Protein AF-A0A4Z1C8R3-F1 (afdb_monomer)

Organism: NCBI:txid2560053

Foldseek 3Di:
DDALLRLLVVLCVVQVDPPDDDPPVCVVVVVVVSVVLSVVSNVCVVVVHDSVRSNVVSNVVSVVVVVVVVVVVVVVD

Nearest PDB structures (foldseek):
  7u8o-assembly1_B  TM=3.785E-01  e=5.763E+00  Sus scrofa

Structure (mmCIF, N/CA/C/O backbone):
data_AF-A0A4Z1C8R3-F1
#
_entry.id   AF-A0A4Z1C8R3-F1
#
loop_
_atom_site.group_PDB
_atom_site.id
_atom_site.type_symbol
_atom_site.label_atom_id
_atom_site.label_alt_id
_atom_site.label_comp_id
_atom_site.label_asym_id
_atom_site.label_entity_id
_atom_site.label_seq_id
_atom_site.pdbx_PDB_ins_code
_atom_site.Cartn_x
_atom_site.Cartn_y
_atom_site.Cartn_z
_atom_site.occupancy
_atom_site.B_iso_or_equiv
_atom_site.auth_seq_id
_atom_site.auth_comp_id
_atom_site.auth_asym_id
_atom_site.auth_atom_id
_atom_site.pdbx_PDB_model_num
ATOM 1 N N . MET A 1 1 ? -3.599 -3.561 21.414 1.00 60.34 1 MET A N 1
ATOM 2 C CA . MET A 1 1 ? -4.107 -3.382 20.037 1.00 60.34 1 MET A CA 1
ATOM 3 C C . MET A 1 1 ? -2.957 -2.857 19.196 1.00 60.34 1 MET A C 1
ATOM 5 O O . MET A 1 1 ? -2.261 -1.972 19.677 1.00 60.34 1 MET A O 1
ATOM 9 N N . GLN A 1 2 ? -2.689 -3.442 18.026 1.00 72.38 2 GLN A N 1
ATOM 10 C CA . GLN A 1 2 ? -1.699 -2.886 17.093 1.00 72.38 2 GLN A CA 1
ATOM 11 C C . GLN A 1 2 ? -2.338 -1.692 16.378 1.00 72.38 2 GLN A C 1
ATOM 13 O O . GLN A 1 2 ? -3.478 -1.812 15.930 1.00 72.38 2 GLN A O 1
ATOM 18 N N . ASN A 1 3 ? -1.628 -0.567 16.285 1.00 83.38 3 ASN A N 1
ATOM 19 C CA . ASN A 1 3 ? -2.122 0.618 15.579 1.00 83.38 3 ASN A CA 1
ATOM 20 C C . ASN A 1 3 ? -1.913 0.496 14.057 1.00 83.38 3 ASN A C 1
ATOM 22 O O . ASN A 1 3 ? -1.102 -0.313 13.591 1.00 83.38 3 ASN A O 1
ATOM 26 N N . ALA A 1 4 ? -2.624 1.313 13.274 1.00 80.31 4 ALA A N 1
ATOM 27 C CA . ALA A 1 4 ? -2.565 1.297 11.808 1.00 80.31 4 ALA A CA 1
ATOM 28 C C . ALA A 1 4 ? -1.135 1.387 11.236 1.00 80.31 4 ALA A C 1
ATOM 30 O O . ALA A 1 4 ? -0.777 0.653 10.311 1.00 80.31 4 ALA A O 1
ATOM 31 N N . GLN A 1 5 ? -0.289 2.242 11.819 1.00 85.00 5 GLN A N 1
ATOM 32 C CA . GLN A 1 5 ? 1.105 2.414 11.402 1.00 85.00 5 GLN A CA 1
ATOM 33 C C . GLN A 1 5 ? 1.921 1.123 11.554 1.00 85.00 5 GLN A C 1
ATOM 35 O O . GLN A 1 5 ? 2.732 0.798 10.681 1.00 85.00 5 GLN A O 1
ATOM 40 N N . GLN A 1 6 ? 1.723 0.394 12.654 1.00 86.38 6 GLN A N 1
ATOM 41 C CA . GLN A 1 6 ? 2.413 -0.861 12.917 1.00 86.38 6 GLN A CA 1
ATOM 42 C C . GLN A 1 6 ? 1.976 -1.949 11.930 1.00 86.38 6 GLN A C 1
ATOM 44 O O . GLN A 1 6 ? 2.833 -2.631 11.373 1.00 86.38 6 GLN A O 1
ATOM 49 N N . VAL A 1 7 ? 0.672 -2.061 11.649 1.00 85.62 7 VAL A N 1
ATOM 50 C CA . VAL A 1 7 ? 0.140 -3.033 10.676 1.00 85.62 7 VAL A CA 1
ATOM 51 C C . VAL A 1 7 ? 0.742 -2.809 9.290 1.00 85.62 7 VAL A C 1
ATOM 53 O O . VAL A 1 7 ? 1.209 -3.758 8.664 1.00 85.62 7 VAL A O 1
ATOM 56 N N . VAL A 1 8 ? 0.795 -1.557 8.824 1.00 82.62 8 VAL A N 1
ATOM 57 C CA . VAL A 1 8 ? 1.379 -1.243 7.512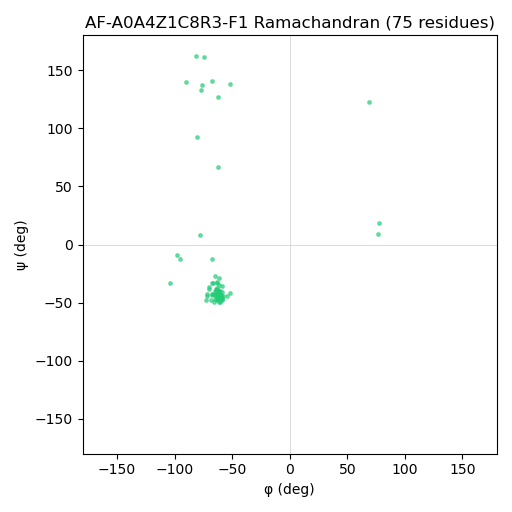 1.00 82.62 8 VAL A CA 1
ATOM 58 C C . VAL A 1 8 ? 2.868 -1.571 7.475 1.00 82.62 8 VAL A C 1
ATOM 60 O O . VAL A 1 8 ? 3.323 -2.187 6.518 1.00 82.62 8 VAL A O 1
ATOM 63 N N . ASN A 1 9 ? 3.629 -1.221 8.514 1.00 85.94 9 ASN A N 1
ATOM 64 C CA . ASN A 1 9 ? 5.060 -1.533 8.558 1.00 85.94 9 ASN A CA 1
ATOM 65 C C . ASN A 1 9 ? 5.329 -3.043 8.528 1.00 85.94 9 ASN A C 1
ATOM 67 O O . ASN A 1 9 ? 6.257 -3.474 7.852 1.00 85.94 9 ASN A O 1
ATOM 71 N N . GLU A 1 10 ? 4.521 -3.839 9.230 1.00 86.19 10 GLU A N 1
ATOM 72 C CA . GLU A 1 10 ? 4.641 -5.300 9.240 1.00 86.19 10 GLU A CA 1
ATOM 73 C C . GLU A 1 10 ? 4.349 -5.907 7.864 1.00 86.19 10 GLU A C 1
ATOM 75 O O . GLU A 1 10 ? 5.121 -6.735 7.385 1.00 86.19 10 GLU A O 1
ATOM 80 N N . GLU A 1 11 ? 3.269 -5.489 7.202 1.00 83.00 11 GLU A N 1
ATOM 81 C CA . GLU A 1 11 ? 2.912 -6.024 5.882 1.00 83.00 11 GLU A CA 1
ATOM 82 C C . GLU A 1 11 ? 3.890 -5.574 4.791 1.00 83.00 11 GLU A C 1
ATOM 84 O O . GLU A 1 11 ? 4.294 -6.375 3.945 1.00 83.00 11 GLU A O 1
ATOM 89 N N . VAL A 1 12 ? 4.353 -4.324 4.862 1.00 82.06 12 VAL A N 1
ATOM 90 C CA . VAL A 1 12 ? 5.427 -3.820 4.006 1.00 82.06 12 VAL A CA 1
ATOM 91 C C . VAL A 1 12 ? 6.708 -4.621 4.251 1.00 82.06 12 VAL A C 1
ATOM 93 O O . VAL A 1 12 ? 7.313 -5.061 3.285 1.00 82.06 12 VAL A O 1
ATOM 96 N N . ALA A 1 13 ? 7.107 -4.908 5.490 1.00 81.19 13 ALA A N 1
ATOM 97 C CA . ALA A 1 13 ? 8.311 -5.702 5.757 1.00 81.19 13 ALA A CA 1
ATOM 98 C C . ALA A 1 13 ? 8.190 -7.166 5.294 1.00 81.19 13 ALA A C 1
ATOM 100 O O . ALA A 1 13 ? 9.179 -7.758 4.870 1.00 81.19 13 ALA A O 1
ATOM 101 N N . ARG A 1 14 ? 6.991 -7.761 5.354 1.00 78.25 14 ARG A N 1
ATOM 102 C CA . ARG A 1 14 ? 6.757 -9.143 4.893 1.00 78.25 14 ARG A CA 1
ATOM 103 C C . ARG A 1 14 ? 6.830 -9.295 3.379 1.00 78.25 14 ARG A C 1
ATOM 105 O O . ARG A 1 14 ? 7.249 -10.346 2.905 1.00 78.25 14 ARG A O 1
ATOM 112 N N . ARG A 1 15 ? 6.348 -8.297 2.636 1.00 70.00 15 ARG A N 1
ATOM 113 C CA . ARG A 1 15 ? 6.182 -8.382 1.175 1.00 70.00 15 ARG A CA 1
ATOM 114 C C . ARG A 1 15 ? 7.236 -7.620 0.402 1.00 70.00 15 ARG A C 1
ATOM 116 O O . ARG A 1 15 ? 7.606 -8.026 -0.696 1.00 70.00 15 ARG A O 1
ATOM 123 N N . THR A 1 16 ? 7.708 -6.512 0.955 1.00 64.62 16 THR A N 1
ATOM 124 C CA . THR A 1 16 ? 8.642 -5.652 0.249 1.00 64.62 16 THR A CA 1
ATOM 125 C C . THR A 1 16 ? 10.026 -6.245 0.370 1.00 64.62 16 THR A C 1
ATOM 127 O O . THR A 1 16 ? 10.753 -5.975 1.321 1.00 64.62 16 THR A O 1
ATOM 130 N N . PHE A 1 17 ? 10.347 -7.051 -0.638 1.00 59.03 17 PHE A N 1
ATOM 131 C CA . PHE A 1 17 ? 11.618 -7.719 -0.830 1.00 59.03 17 PHE A CA 1
ATOM 132 C C . PHE A 1 17 ? 11.872 -8.811 0.207 1.00 59.03 17 PHE A C 1
ATOM 134 O O . PHE A 1 17 ? 11.955 -8.553 1.399 1.00 59.03 17 PHE A O 1
ATOM 141 N N . ALA A 1 18 ? 12.091 -10.042 -0.246 1.00 56.41 18 ALA A N 1
ATOM 142 C CA . ALA A 1 18 ? 12.617 -11.132 0.573 1.00 56.41 18 ALA A CA 1
ATOM 143 C C . ALA A 1 18 ? 14.046 -10.814 1.091 1.00 56.41 18 ALA A C 1
ATOM 145 O O . ALA A 1 18 ? 15.025 -11.403 0.643 1.00 56.41 18 ALA A O 1
ATOM 146 N N . GLY A 1 19 ? 14.186 -9.816 1.968 1.00 55.72 19 GLY A N 1
ATOM 147 C CA . GLY A 1 19 ? 15.442 -9.316 2.520 1.00 55.72 19 GLY A CA 1
ATOM 148 C C . GLY A 1 19 ? 16.288 -8.419 1.606 1.00 55.72 19 GLY A C 1
ATOM 149 O O . GLY A 1 19 ? 1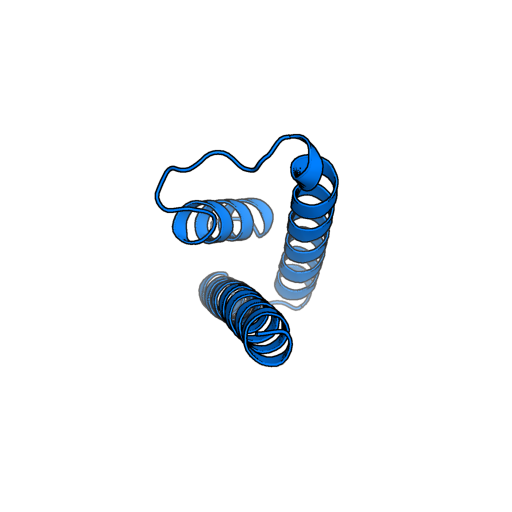7.424 -8.128 1.970 1.00 55.72 19 GLY A O 1
ATOM 150 N N . LYS A 1 20 ? 15.802 -7.974 0.434 1.00 63.72 20 LYS A N 1
ATOM 151 C CA . LYS A 1 20 ? 16.584 -7.078 -0.448 1.00 63.72 20 LYS A CA 1
ATOM 152 C C . LYS A 1 20 ? 16.318 -5.606 -0.125 1.00 63.72 20 LYS A C 1
ATOM 154 O O . LYS A 1 20 ? 15.187 -5.211 0.131 1.00 63.72 20 LYS A O 1
ATOM 159 N N . ALA A 1 21 ? 17.365 -4.787 -0.148 1.00 68.12 21 ALA A N 1
ATOM 160 C CA . ALA A 1 21 ? 17.222 -3.349 0.035 1.00 68.12 21 ALA A CA 1
ATOM 161 C C . ALA A 1 21 ? 16.486 -2.719 -1.159 1.00 68.12 21 ALA A C 1
ATOM 163 O O . ALA A 1 21 ? 16.734 -3.088 -2.308 1.00 68.12 21 ALA A O 1
ATOM 164 N N . VAL A 1 22 ? 15.614 -1.745 -0.880 1.00 73.38 22 VAL A N 1
ATOM 165 C CA . VAL A 1 22 ? 15.027 -0.881 -1.914 1.00 73.38 22 VAL A CA 1
ATOM 166 C C . VAL A 1 22 ? 16.172 -0.105 -2.579 1.00 73.38 22 VAL A C 1
ATOM 168 O O . VAL A 1 22 ? 16.929 0.536 -1.838 1.00 73.38 22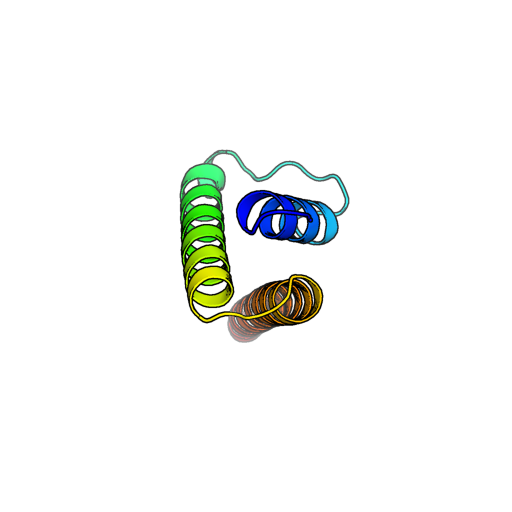 VAL A O 1
ATOM 171 N N . PRO A 1 23 ? 16.309 -0.128 -3.919 1.00 81.38 23 PRO A N 1
ATOM 172 C CA . PRO A 1 23 ? 17.262 0.723 -4.628 1.00 81.38 23 PRO A CA 1
ATOM 173 C C . PRO A 1 23 ? 17.107 2.198 -4.225 1.00 81.38 23 PRO A C 1
ATOM 175 O O . PRO A 1 23 ? 15.986 2.680 -4.049 1.00 81.38 23 PRO A O 1
ATOM 178 N N . GLU A 1 24 ? 18.220 2.909 -4.029 1.00 83.06 24 GLU A N 1
ATOM 179 C CA . GLU A 1 24 ? 18.208 4.283 -3.491 1.00 83.06 24 GLU A CA 1
ATOM 180 C C . GLU A 1 24 ? 17.441 5.266 -4.390 1.00 83.06 24 GLU A C 1
ATOM 182 O O . GLU A 1 24 ? 16.732 6.140 -3.898 1.0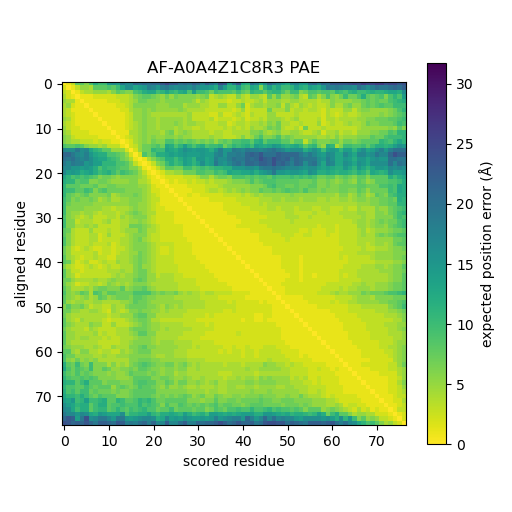0 83.06 24 GLU A O 1
ATOM 187 N N . ASP A 1 25 ? 17.506 5.077 -5.707 1.00 83.12 25 ASP A N 1
ATOM 188 C CA . ASP A 1 25 ? 16.752 5.835 -6.709 1.00 83.12 25 ASP A CA 1
ATOM 189 C C . ASP A 1 25 ? 15.232 5.617 -6.611 1.00 83.12 25 ASP A C 1
ATOM 191 O O . ASP A 1 25 ? 14.44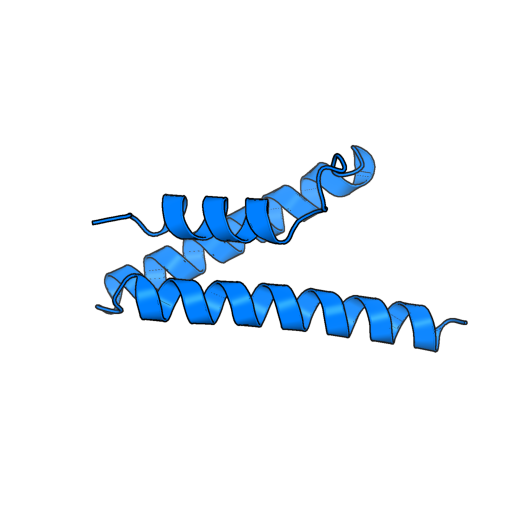7 6.511 -6.935 1.00 83.12 25 ASP A O 1
ATOM 195 N N . LEU A 1 26 ? 14.803 4.462 -6.096 1.00 80.81 26 LEU A N 1
ATOM 196 C CA . LEU A 1 26 ? 13.394 4.119 -5.893 1.00 80.81 26 LEU A CA 1
ATOM 197 C C . LEU A 1 26 ? 12.891 4.422 -4.477 1.00 80.81 26 LEU A C 1
ATOM 199 O O . LEU A 1 26 ? 11.675 4.441 -4.254 1.00 80.81 26 LEU A O 1
ATOM 203 N N . ARG A 1 27 ? 13.785 4.705 -3.521 1.00 83.12 27 ARG A N 1
ATOM 204 C CA . ARG A 1 27 ? 13.421 4.973 -2.121 1.00 83.12 27 ARG A CA 1
ATOM 205 C C . ARG A 1 27 ? 12.380 6.096 -1.966 1.00 83.12 27 ARG A C 1
ATOM 207 O O . ARG A 1 27 ? 11.389 5.858 -1.276 1.00 83.12 27 ARG A O 1
ATOM 214 N N . PRO A 1 28 ? 12.470 7.247 -2.664 1.00 86.81 28 PRO A N 1
ATOM 215 C CA . PRO A 1 28 ? 11.446 8.291 -2.561 1.00 86.81 28 PRO A CA 1
ATOM 216 C C . PRO A 1 28 ? 10.060 7.857 -3.062 1.00 86.81 28 PRO A C 1
ATOM 218 O O . PRO A 1 28 ? 9.031 8.325 -2.570 1.00 86.81 28 PRO A O 1
ATOM 221 N N . ALA A 1 29 ? 9.996 6.985 -4.073 1.00 86.00 29 ALA A N 1
ATOM 222 C CA . ALA A 1 29 ? 8.727 6.444 -4.557 1.00 86.00 29 ALA A CA 1
ATOM 223 C C . ALA A 1 29 ? 8.138 5.454 -3.544 1.00 86.00 29 ALA A C 1
ATOM 225 O O . ALA A 1 29 ? 6.948 5.524 -3.229 1.00 86.00 29 ALA A O 1
ATOM 226 N N . PHE A 1 30 ? 8.990 4.598 -2.985 1.00 84.31 30 PHE A N 1
ATOM 227 C CA . PHE A 1 30 ? 8.614 3.634 -1.964 1.00 84.31 30 PHE A CA 1
ATOM 228 C C . PHE A 1 30 ? 8.096 4.298 -0.679 1.00 84.31 30 PHE A C 1
ATOM 230 O O . PHE A 1 30 ? 7.029 3.934 -0.186 1.00 84.31 30 PHE A O 1
ATOM 237 N N . ASP A 1 31 ? 8.781 5.327 -0.175 1.00 86.19 31 ASP A N 1
ATOM 238 C CA . ASP A 1 31 ? 8.372 6.041 1.041 1.00 86.19 31 ASP A CA 1
ATOM 239 C C . ASP A 1 31 ? 7.027 6.760 0.870 1.00 86.19 31 ASP A C 1
ATOM 241 O O . ASP A 1 31 ? 6.182 6.738 1.774 1.00 86.19 31 ASP A O 1
ATOM 245 N N . ARG A 1 32 ? 6.775 7.344 -0.311 1.00 89.38 32 ARG A N 1
ATOM 246 C CA . ARG A 1 32 ? 5.459 7.911 -0.649 1.00 89.38 32 ARG A CA 1
ATOM 247 C C . ARG A 1 32 ? 4.377 6.839 -0.646 1.00 89.38 32 ARG A C 1
ATOM 249 O O . ARG A 1 32 ? 3.315 7.046 -0.065 1.00 89.38 32 ARG A O 1
ATOM 256 N N . HIS A 1 33 ? 4.652 5.684 -1.246 1.00 86.75 33 HIS A N 1
ATOM 257 C CA . HIS A 1 33 ? 3.700 4.580 -1.277 1.00 86.75 33 HIS A CA 1
ATOM 258 C C . HIS A 1 33 ? 3.360 4.074 0.132 1.00 86.75 33 HIS A C 1
ATOM 260 O O . HIS A 1 33 ? 2.188 3.952 0.490 1.00 86.75 33 HIS A O 1
ATOM 266 N N . ARG A 1 34 ? 4.381 3.881 0.975 1.00 86.69 34 ARG A N 1
ATOM 267 C CA . ARG A 1 34 ? 4.212 3.520 2.386 1.00 86.69 34 ARG A CA 1
ATOM 268 C C . ARG A 1 34 ? 3.381 4.557 3.142 1.00 86.69 34 ARG A C 1
ATOM 270 O O . ARG A 1 34 ? 2.478 4.180 3.883 1.00 86.69 34 ARG A O 1
ATOM 277 N N . THR A 1 35 ? 3.648 5.846 2.939 1.00 90.56 35 THR A N 1
ATOM 278 C CA . THR A 1 35 ? 2.889 6.936 3.576 1.00 90.56 35 THR A CA 1
ATOM 279 C C . THR A 1 35 ? 1.407 6.884 3.199 1.00 90.56 35 THR A C 1
ATOM 281 O O . THR A 1 35 ? 0.547 6.975 4.075 1.00 90.56 35 THR A O 1
ATOM 284 N N . ASN A 1 36 ? 1.095 6.651 1.923 1.00 91.38 36 ASN A N 1
ATOM 285 C CA . ASN A 1 36 ? -0.287 6.525 1.458 1.00 91.38 36 ASN A CA 1
ATOM 286 C C . ASN A 1 36 ? -1.001 5.320 2.096 1.00 91.38 36 ASN A C 1
ATOM 288 O O . ASN A 1 36 ? -2.150 5.437 2.521 1.00 91.38 36 ASN A O 1
ATOM 292 N N . LEU A 1 37 ? -0.320 4.173 2.216 1.00 91.06 37 LEU A N 1
ATOM 293 C CA . LEU A 1 37 ? -0.872 2.989 2.886 1.00 91.06 37 LEU A CA 1
ATOM 294 C C . LEU A 1 37 ? -1.154 3.245 4.371 1.00 91.06 37 LEU A C 1
ATOM 296 O O . LEU A 1 37 ? -2.188 2.814 4.878 1.00 91.06 37 LEU A O 1
ATOM 300 N N . VAL A 1 38 ? -0.272 3.975 5.062 1.00 91.31 38 VAL A N 1
ATOM 301 C CA . VAL A 1 38 ? -0.492 4.393 6.457 1.00 91.31 38 VAL A CA 1
ATOM 302 C C . VAL A 1 38 ? -1.738 5.264 6.572 1.00 91.31 38 VAL A C 1
ATOM 304 O O . VAL A 1 38 ? -2.593 4.984 7.410 1.00 91.31 38 VAL A O 1
ATOM 307 N N . GLN A 1 39 ? -1.874 6.286 5.726 1.00 93.94 39 GLN A N 1
ATOM 308 C CA . GLN A 1 39 ? -3.037 7.178 5.750 1.00 93.94 39 GLN A CA 1
ATOM 309 C C . GLN A 1 39 ? -4.346 6.420 5.489 1.00 93.94 39 GLN A C 1
ATOM 311 O O . GLN A 1 39 ? -5.349 6.659 6.167 1.00 93.94 39 GLN A O 1
ATOM 316 N N . LEU A 1 40 ? -4.333 5.459 4.559 1.00 93.00 40 LEU A N 1
ATOM 317 C CA . LEU A 1 40 ? -5.476 4.583 4.312 1.00 93.00 40 LEU A CA 1
ATOM 318 C C . LEU A 1 40 ? -5.805 3.728 5.542 1.00 93.00 40 LEU A C 1
ATOM 320 O O . LEU A 1 40 ? -6.958 3.678 5.964 1.00 93.00 40 LEU A O 1
ATOM 324 N N . ALA A 1 41 ? -4.802 3.092 6.150 1.00 93.62 41 ALA A N 1
ATOM 325 C CA . ALA A 1 41 ? -4.987 2.265 7.338 1.00 93.62 41 ALA A CA 1
ATOM 326 C C . ALA A 1 41 ? -5.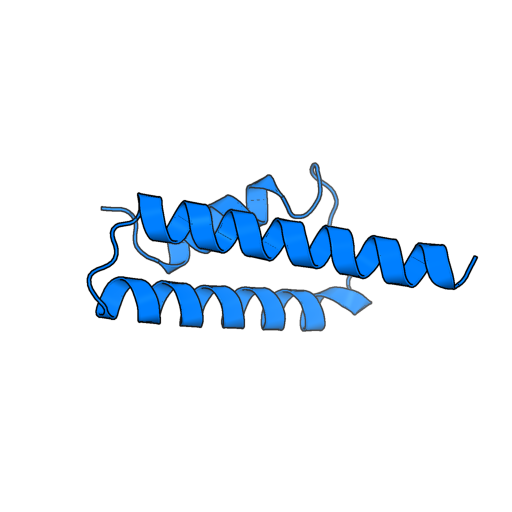540 3.074 8.526 1.00 93.62 41 ALA A C 1
ATOM 328 O O . ALA A 1 41 ? -6.462 2.614 9.195 1.00 93.62 41 ALA A O 1
ATOM 329 N N . MET A 1 42 ? -5.053 4.300 8.740 1.00 93.38 42 MET A N 1
ATOM 330 C CA . MET A 1 42 ? -5.587 5.218 9.756 1.00 93.38 42 MET A CA 1
ATOM 331 C C . MET A 1 42 ? -7.038 5.623 9.470 1.00 93.38 42 MET A C 1
ATOM 333 O O . MET A 1 42 ? -7.854 5.712 10.388 1.00 93.38 42 MET A O 1
ATOM 337 N N . SER A 1 43 ? -7.385 5.846 8.199 1.00 95.94 43 SER A N 1
ATOM 338 C CA . SER A 1 43 ? -8.763 6.162 7.800 1.00 95.94 43 SER A CA 1
ATOM 339 C C . SER A 1 43 ? -9.705 4.986 8.077 1.00 95.94 43 SER A C 1
ATOM 341 O O . SER A 1 43 ? -10.816 5.181 8.564 1.00 95.94 43 SER A O 1
ATOM 343 N N . LEU A 1 44 ? -9.248 3.754 7.829 1.00 94.25 44 LEU A N 1
ATOM 344 C CA . LEU A 1 44 ? -10.001 2.534 8.132 1.00 94.25 44 LEU A CA 1
ATOM 345 C C . LEU A 1 44 ? -10.169 2.324 9.643 1.00 94.25 44 LEU A C 1
ATOM 347 O O . LEU A 1 44 ? -11.264 1.990 10.091 1.00 94.25 44 LEU A O 1
ATOM 351 N N . GLU A 1 45 ? -9.113 2.558 10.422 1.00 93.81 45 GLU A N 1
ATOM 352 C CA . GLU A 1 45 ? -9.153 2.505 11.888 1.00 93.81 45 GLU A CA 1
ATOM 353 C C . GLU A 1 45 ? -10.158 3.526 12.444 1.00 93.81 45 GLU A C 1
ATOM 355 O O . GLU A 1 45 ? -11.020 3.178 13.247 1.00 93.81 45 GLU A O 1
ATOM 360 N N . THR A 1 46 ? -10.137 4.759 11.927 1.00 95.06 46 THR A N 1
ATOM 361 C CA . THR A 1 46 ? -11.097 5.818 12.291 1.00 95.06 46 THR A CA 1
ATOM 362 C C . THR A 1 46 ? -12.536 5.451 11.910 1.00 95.06 46 THR A C 1
ATOM 364 O O . THR A 1 46 ? -13.477 5.798 12.619 1.00 95.06 46 THR A O 1
ATOM 367 N N . ALA A 1 47 ? -12.722 4.696 10.824 1.00 95.88 47 ALA A N 1
ATOM 368 C CA . ALA A 1 47 ? -14.015 4.152 10.410 1.00 95.88 47 ALA A CA 1
ATOM 369 C C . ALA A 1 47 ? -14.454 2.909 11.216 1.00 95.88 47 ALA A C 1
ATOM 371 O O . ALA A 1 47 ? -15.436 2.256 10.854 1.00 95.88 47 ALA A O 1
ATOM 372 N N . GLY A 1 48 ? -13.734 2.553 12.285 1.00 95.31 48 GLY A N 1
ATOM 373 C CA . GLY A 1 48 ? -14.069 1.444 13.178 1.00 95.31 48 GLY A CA 1
ATOM 374 C C . GLY A 1 48 ? -13.719 0.062 12.627 1.00 95.31 48 GLY A C 1
ATOM 375 O O . GLY A 1 48 ? -14.270 -0.934 13.097 1.00 95.31 48 GLY A O 1
ATOM 376 N N . LYS A 1 49 ? -12.843 -0.033 11.618 1.00 96.56 49 LYS A N 1
ATOM 377 C CA . LYS A 1 49 ? -12.349 -1.329 11.134 1.00 96.56 49 LYS A CA 1
ATOM 378 C C . LYS A 1 49 ? -11.316 -1.894 12.100 1.00 96.56 49 LYS A C 1
ATOM 380 O O . LYS A 1 49 ? -10.430 -1.185 12.568 1.00 96.56 49 LYS A O 1
ATOM 385 N N . ASP A 1 50 ? -11.420 -3.189 12.371 1.00 92.94 50 ASP A N 1
ATOM 386 C CA . ASP A 1 50 ? -10.471 -3.896 13.221 1.00 92.94 50 ASP A CA 1
ATOM 387 C C . ASP A 1 50 ? -9.125 -4.138 12.506 1.00 92.94 50 ASP A C 1
ATOM 389 O O . ASP A 1 50 ? -9.017 -4.109 11.274 1.00 92.94 50 ASP A O 1
ATOM 393 N N . SER A 1 51 ? -8.082 -4.425 13.290 1.00 88.75 51 SER A N 1
ATOM 394 C CA . SER A 1 51 ? -6.722 -4.630 12.780 1.00 88.75 51 SER A CA 1
ATOM 395 C C . SER A 1 51 ? -6.599 -5.806 11.800 1.00 88.75 51 SER A C 1
ATOM 397 O O . SER A 1 51 ? -5.722 -5.773 10.937 1.00 88.75 51 SER A O 1
ATOM 399 N N . HIS A 1 52 ? -7.440 -6.843 11.905 1.00 92.38 52 HIS A N 1
ATOM 400 C CA . HIS A 1 52 ? -7.420 -7.981 10.981 1.00 92.3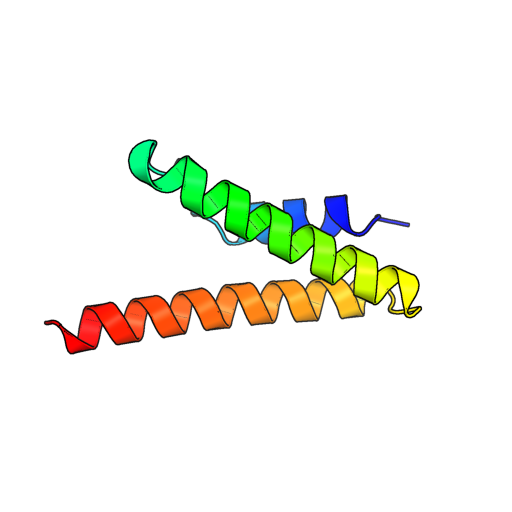8 52 HIS A CA 1
ATOM 401 C C . HIS A 1 52 ? -7.972 -7.574 9.610 1.00 92.38 52 HIS A C 1
ATOM 403 O O . HIS A 1 52 ? -7.338 -7.841 8.589 1.00 92.38 52 HIS A O 1
ATOM 409 N N . THR A 1 53 ? -9.083 -6.837 9.588 1.00 92.62 53 THR A N 1
ATOM 410 C CA . THR A 1 53 ? -9.649 -6.252 8.366 1.00 92.62 53 THR A CA 1
ATOM 411 C C . THR A 1 53 ? -8.653 -5.313 7.677 1.00 92.62 53 THR A C 1
ATOM 413 O O . THR A 1 53 ? -8.420 -5.433 6.473 1.00 92.62 53 THR A O 1
ATOM 416 N N . ILE A 1 54 ? -8.017 -4.412 8.435 1.00 93.00 54 ILE A N 1
ATOM 417 C CA . ILE A 1 54 ? -7.004 -3.483 7.903 1.00 93.00 54 ILE A CA 1
ATOM 418 C C . ILE A 1 54 ? -5.819 -4.257 7.317 1.00 93.00 54 ILE A C 1
ATOM 420 O O . ILE A 1 54 ? -5.391 -3.971 6.199 1.00 93.00 54 ILE A O 1
ATOM 424 N N . ARG A 1 55 ? -5.318 -5.271 8.033 1.00 92.50 55 ARG A N 1
ATOM 425 C CA . ARG A 1 55 ? -4.215 -6.120 7.566 1.00 92.50 55 ARG A CA 1
ATOM 426 C C . ARG A 1 55 ? -4.551 -6.811 6.244 1.00 92.50 55 ARG A C 1
ATOM 428 O O . ARG A 1 55 ? -3.745 -6.752 5.319 1.00 92.50 55 ARG A O 1
ATOM 435 N N . ASN A 1 56 ? -5.734 -7.416 6.130 1.00 91.94 56 ASN A N 1
ATOM 436 C CA . ASN A 1 56 ? -6.156 -8.108 4.908 1.00 91.94 56 ASN A CA 1
ATOM 437 C C . ASN A 1 56 ? -6.254 -7.151 3.709 1.00 91.94 56 ASN A C 1
ATOM 439 O O . ASN A 1 56 ? -5.834 -7.504 2.605 1.00 91.94 56 ASN A O 1
ATOM 443 N N . LEU A 1 57 ? -6.758 -5.932 3.923 1.00 92.19 57 LEU A N 1
ATOM 444 C CA . LEU A 1 57 ? -6.831 -4.903 2.882 1.00 92.19 57 LEU A CA 1
ATOM 445 C C . LEU A 1 57 ? -5.442 -4.443 2.432 1.00 92.19 57 LEU A C 1
ATOM 447 O O . LEU A 1 57 ? -5.163 -4.443 1.235 1.00 92.19 57 LEU A O 1
ATOM 451 N N . VAL A 1 58 ? -4.551 -4.109 3.371 1.00 90.19 58 VAL A N 1
ATOM 452 C CA . VAL A 1 58 ? -3.172 -3.695 3.058 1.00 90.19 58 VAL A CA 1
ATOM 453 C C . VAL A 1 58 ? -2.430 -4.802 2.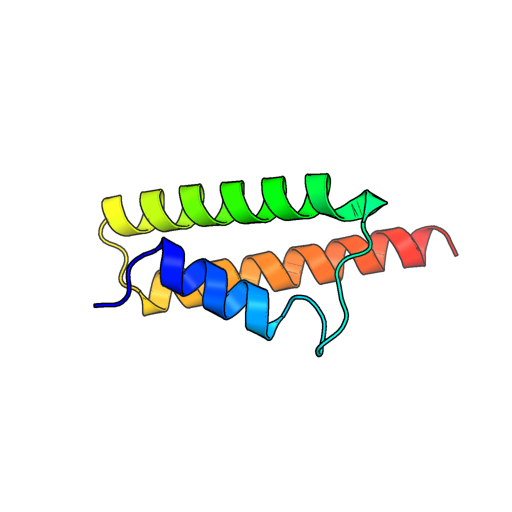304 1.00 90.19 58 VAL A C 1
ATOM 455 O O . VAL A 1 58 ? -1.790 -4.532 1.290 1.00 90.19 58 VAL A O 1
ATOM 458 N N . ALA A 1 59 ? -2.560 -6.055 2.745 1.00 88.56 59 ALA A N 1
ATOM 459 C CA . ALA A 1 59 ? -1.943 -7.200 2.083 1.00 88.56 59 ALA A CA 1
ATOM 460 C C . ALA A 1 59 ? -2.476 -7.414 0.653 1.00 88.56 59 ALA A C 1
ATOM 462 O O . ALA A 1 59 ? -1.695 -7.731 -0.245 1.00 88.56 59 ALA A O 1
ATOM 463 N N . SER A 1 60 ? -3.781 -7.224 0.437 1.00 89.69 60 SER A N 1
ATOM 464 C CA . SER A 1 60 ? -4.407 -7.347 -0.887 1.00 89.69 60 SER A CA 1
ATOM 465 C C . SER A 1 60 ? -3.950 -6.240 -1.835 1.00 89.69 60 SER A C 1
ATOM 467 O O . SER A 1 60 ? -3.608 -6.527 -2.976 1.00 89.69 60 SER A O 1
ATOM 469 N N . LEU A 1 61 ? -3.863 -4.998 -1.348 1.00 89.31 61 LEU A N 1
ATOM 470 C CA . LEU A 1 61 ? -3.363 -3.864 -2.130 1.00 89.31 61 LEU A CA 1
ATOM 471 C C . LEU A 1 61 ? -1.904 -4.057 -2.535 1.00 89.31 61 LEU A C 1
ATOM 473 O O . LEU A 1 61 ? -1.555 -3.887 -3.696 1.00 89.31 61 LEU A O 1
ATOM 477 N N . LEU A 1 62 ? -1.044 -4.458 -1.596 1.00 86.69 62 LEU A N 1
ATOM 478 C CA . LEU A 1 62 ? 0.353 -4.755 -1.913 1.00 86.69 62 LEU A CA 1
ATOM 479 C C . LEU A 1 62 ? 0.469 -5.867 -2.965 1.00 86.69 62 LEU A C 1
ATOM 481 O O . LEU A 1 62 ? 1.361 -5.802 -3.806 1.00 86.69 62 LEU A O 1
ATOM 485 N N . LYS A 1 63 ? -0.430 -6.864 -2.941 1.00 85.38 63 LYS A N 1
ATOM 486 C CA . LYS A 1 63 ? -0.459 -7.914 -3.966 1.00 85.38 63 LYS A CA 1
ATOM 487 C C . LYS A 1 63 ? -0.883 -7.377 -5.331 1.00 85.38 63 LYS A C 1
ATOM 489 O O . LYS A 1 63 ? -0.199 -7.647 -6.307 1.00 85.38 63 LYS A O 1
ATOM 494 N N . SER A 1 64 ? -1.963 -6.597 -5.395 1.00 85.12 64 SER A N 1
ATOM 495 C CA . SER A 1 64 ? -2.436 -6.050 -6.670 1.00 85.12 64 SER A CA 1
ATOM 496 C C . SER A 1 64 ? -1.395 -5.135 -7.308 1.00 85.12 64 SER A C 1
ATOM 498 O O . SER A 1 64 ? -1.167 -5.229 -8.503 1.00 85.12 64 SER A O 1
ATOM 500 N N . TYR A 1 65 ? -0.692 -4.318 -6.515 1.00 82.19 65 TYR A N 1
ATOM 501 C CA . TYR A 1 65 ? 0.396 -3.488 -7.037 1.00 82.19 65 TYR A CA 1
ATOM 502 C C . TYR A 1 65 ? 1.546 -4.310 -7.625 1.00 82.19 65 TYR A C 1
ATOM 504 O O . TYR A 1 65 ? 2.102 -3.922 -8.648 1.00 82.19 65 TYR A O 1
ATOM 512 N N . GLU A 1 66 ? 1.921 -5.421 -6.988 1.00 83.00 66 GLU A N 1
ATOM 513 C CA . GLU A 1 66 ? 2.922 -6.342 -7.535 1.00 83.00 66 GLU A CA 1
ATOM 514 C C . GLU A 1 66 ? 2.456 -6.922 -8.877 1.00 83.00 66 GLU A C 1
ATOM 516 O O . GLU A 1 66 ? 3.195 -6.856 -9.857 1.00 83.00 66 GLU A O 1
ATOM 521 N N . ASP A 1 67 ? 1.226 -7.436 -8.926 1.00 84.38 67 ASP A N 1
ATOM 522 C CA . ASP A 1 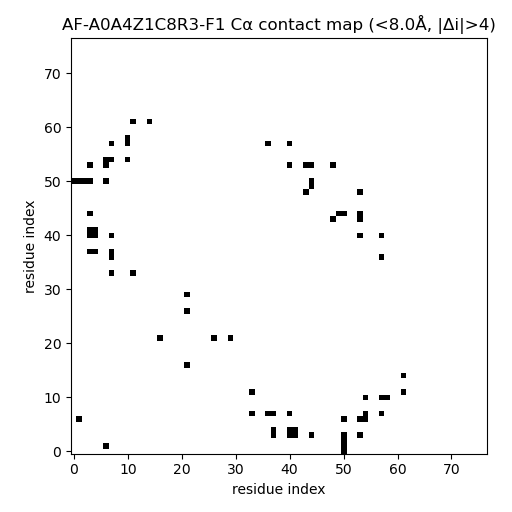67 ? 0.659 -8.065 -10.122 1.00 84.38 67 ASP A CA 1
ATOM 523 C C . ASP A 1 67 ? 0.527 -7.060 -11.282 1.00 84.38 67 ASP A C 1
ATOM 525 O O . ASP A 1 67 ? 0.926 -7.359 -12.408 1.00 84.38 67 ASP A O 1
ATOM 529 N N . ASP A 1 68 ? 0.062 -5.838 -11.003 1.00 81.31 68 ASP A N 1
ATOM 530 C CA . ASP A 1 68 ? -0.056 -4.756 -11.987 1.00 81.31 68 ASP A CA 1
ATOM 531 C C . ASP A 1 68 ? 1.316 -4.344 -12.546 1.00 81.31 68 ASP A C 1
ATOM 533 O O . ASP A 1 68 ? 1.472 -4.125 -13.750 1.00 81.31 68 ASP A O 1
ATOM 537 N N . LEU A 1 69 ? 2.337 -4.243 -11.684 1.00 81.19 69 LEU A N 1
ATOM 538 C CA . LEU A 1 69 ? 3.698 -3.916 -12.112 1.00 81.19 69 LEU A CA 1
ATOM 539 C C . LEU A 1 69 ? 4.290 -5.016 -12.994 1.00 81.19 69 LEU A C 1
ATOM 541 O O . LEU A 1 69 ? 4.905 -4.701 -14.014 1.00 81.19 69 LEU A O 1
ATOM 545 N N . LEU A 1 70 ? 4.100 -6.286 -12.627 1.00 81.81 70 LEU A N 1
ATOM 546 C CA . LEU A 1 70 ? 4.557 -7.420 -13.428 1.00 81.81 70 LEU A CA 1
ATOM 547 C C . LEU A 1 70 ? 3.872 -7.441 -14.795 1.00 81.81 70 LEU A C 1
ATOM 549 O O . LEU A 1 70 ? 4.566 -7.507 -15.806 1.00 81.81 70 LEU A O 1
ATOM 553 N N . ALA A 1 71 ? 2.549 -7.265 -14.845 1.00 82.44 71 ALA A N 1
ATOM 554 C CA . ALA A 1 71 ? 1.802 -7.215 -16.100 1.00 82.44 71 ALA A CA 1
ATOM 555 C C . ALA A 1 71 ? 2.296 -6.091 -17.031 1.00 82.44 71 ALA A C 1
ATOM 557 O O . ALA A 1 71 ? 2.434 -6.289 -18.238 1.00 82.44 71 ALA A O 1
ATOM 558 N N . LEU A 1 72 ? 2.611 -4.912 -16.481 1.00 78.56 72 LEU A N 1
ATOM 559 C CA . LEU A 1 72 ? 3.166 -3.794 -17.253 1.00 78.56 72 LEU A CA 1
ATOM 560 C C . LEU A 1 72 ? 4.583 -4.062 -17.778 1.00 78.56 72 LEU A C 1
ATOM 562 O O . LEU A 1 72 ? 4.943 -3.542 -18.836 1.00 78.56 72 LEU A O 1
ATOM 566 N N . ILE A 1 73 ? 5.397 -4.818 -17.040 1.00 80.12 73 ILE A N 1
ATOM 567 C CA . ILE A 1 73 ? 6.742 -5.217 -17.470 1.00 80.12 73 ILE A CA 1
ATOM 568 C C . ILE A 1 73 ? 6.641 -6.274 -18.570 1.00 80.12 73 ILE A C 1
ATOM 570 O O . ILE A 1 73 ? 7.281 -6.128 -19.607 1.00 80.12 73 ILE A O 1
ATOM 574 N N . GLU A 1 74 ? 5.811 -7.297 -18.370 1.00 81.75 74 GLU A N 1
ATOM 575 C CA . GLU A 1 74 ? 5.600 -8.384 -19.328 1.00 81.75 74 GLU A CA 1
ATOM 576 C C . GLU A 1 74 ? 5.005 -7.882 -20.645 1.00 81.75 74 GLU A C 1
ATOM 578 O O . GLU A 1 74 ? 5.439 -8.312 -21.704 1.00 81.75 74 GLU A O 1
ATOM 583 N N . ALA A 1 75 ? 4.092 -6.907 -20.612 1.00 79.62 75 ALA A N 1
ATOM 584 C CA . ALA A 1 75 ? 3.533 -6.300 -21.822 1.00 79.62 75 ALA A CA 1
ATOM 585 C C . ALA A 1 75 ? 4.547 -5.473 -22.645 1.00 79.62 75 ALA A C 1
ATOM 587 O O . ALA A 1 75 ? 4.236 -5.060 -23.763 1.00 79.62 75 ALA A O 1
ATOM 588 N N . ARG A 1 76 ? 5.727 -5.168 -22.087 1.00 65.06 76 ARG A N 1
ATOM 589 C CA . ARG A 1 76 ? 6.817 -4.448 -22.771 1.00 65.06 76 ARG A CA 1
ATOM 590 C C . ARG A 1 76 ? 7.901 -5.377 -23.328 1.00 65.06 76 ARG A C 1
ATOM 592 O O . ARG A 1 76 ? 8.786 -4.871 -24.020 1.00 65.06 76 ARG A O 1
ATOM 599 N N . LEU A 1 77 ? 7.861 -6.667 -22.988 1.00 55.28 77 LEU A N 1
ATOM 600 C CA . LEU A 1 77 ? 8.775 -7.710 -23.468 1.00 55.28 77 LEU A CA 1
ATOM 601 C C . LEU A 1 77 ? 8.193 -8.414 -24.698 1.00 55.28 77 LEU A C 1
ATOM 603 O O . LEU A 1 77 ? 9.012 -8.799 -25.561 1.00 55.28 77 LEU A O 1
#

Radius of gyration: 13.61 Å; Cα contacts (8 Å, |Δi|>4): 40; chains: 1; bounding box: 32×19×44 Å

Mean predicted aligned error: 5.69 Å

Solvent-accessible surface area (backbone atoms only — not comparable to full-atom values): 4458 Å² total; per-residue (Å²): 133,78,52,42,62,56,50,45,53,52,51,46,59,71,65,58,41,96,83,54,80,77,54,76,89,47,40,70,59,49,53,51,51,52,51,53,51,29,55,51,32,45,51,41,46,75,71,70,48,51,66,67,60,48,44,54,51,55,51,50,52,58,48,50,54,51,52,54,53,49,52,58,52,59,76,74,110

Sequence (77 aa):
MQNAQQVVNEEVARRTFAGKAVPEDLRPAFDRHRTNLVQLAMSLETAGKDSHTIRNLVASLLKSYEDDLLALIEARL

pLDDT: mean 83.56, std 10.04, range [55.28, 96.56]

Secondary structure (DSSP, 8-state):
---HHHHHHHHHHHHS-SSPPPPTTTHHHHHHHHHHHHHHHHHHHHTT--HHHHHHHHHHHHHHHHHHHHHHHHTT-